Protein AF-A0AAU3P1M7-F1 (afdb_monomer)

Secondary structure (DSSP, 8-state):
-----HHHHHHSTTSTT---EEEE-TTS-EEEE-SSEEEEEPPSSTT----EEEESS-EETTEEPPHHHHHS-EEPPPPTTTTTPPPEEEEPPPPS--GGGG--EEEETTT-TT--S----HHHHHHHHHHHHHHHHHTT--HHHHHHTT--SS---------

Radius of gyration: 17.98 Å; Cα contacts (8 Å, |Δi|>4): 224; chains: 1; bounding box: 42×50×44 Å

pLDDT: mean 82.96, std 15.4, range [35.94, 96.62]

Mean predicted aligned error: 8.04 Å

Sequence (163 aa):
MQGRDLALATRTCGQQGWDGALFGIHGGHVNVTDGRHVYMRGAVDVSNAPLEEYTLMPTHMRSRFAVRELTEWEPAEPLSFTKGIRTMRMPATPTWMNPWQHGTLLFDLDNDPAQEHPLRDDETELRMLQLLARRMRESDAPRSRFGVWGFPSTVNRPRNTSS

Structure (mmCIF, N/CA/C/O backbone):
data_AF-A0AAU3P1M7-F1
#
_entry.id   AF-A0AAU3P1M7-F1
#
loop_
_atom_site.group_PDB
_atom_site.id
_atom_site.type_symbol
_atom_site.label_atom_id
_atom_site.label_alt_id
_atom_site.label_comp_id
_atom_site.label_asym_id
_atom_site.label_entity_id
_atom_site.label_seq_id
_atom_site.pdbx_PDB_ins_code
_atom_site.Cartn_x
_atom_site.Cartn_y
_atom_site.Cartn_z
_atom_site.occupancy
_atom_site.B_iso_or_equiv
_atom_site.auth_seq_id
_atom_site.auth_comp_id
_atom_site.auth_asym_id
_atom_site.auth_atom_id
_atom_site.pdbx_PDB_model_num
ATOM 1 N N . MET A 1 1 ? -3.487 -10.037 -4.860 1.00 63.34 1 MET A N 1
ATOM 2 C CA . MET A 1 1 ? -4.754 -9.295 -5.088 1.00 63.34 1 MET A CA 1
ATOM 3 C C . MET A 1 1 ? -5.930 -10.237 -4.826 1.00 63.34 1 MET A C 1
ATOM 5 O O . MET A 1 1 ? -6.000 -11.266 -5.480 1.00 63.34 1 MET A O 1
ATOM 9 N N . GLN A 1 2 ? -6.793 -9.940 -3.844 1.00 65.44 2 GLN A N 1
ATOM 10 C CA . GLN A 1 2 ? -7.822 -10.884 -3.356 1.00 65.44 2 GLN A CA 1
ATOM 11 C C . GLN A 1 2 ? -9.225 -10.710 -3.966 1.00 65.44 2 GLN A C 1
ATOM 13 O O . GLN A 1 2 ? -10.087 -11.530 -3.676 1.00 65.44 2 GLN A O 1
ATOM 18 N N . GLY A 1 3 ? -9.456 -9.665 -4.775 1.00 66.25 3 GLY A N 1
ATOM 19 C CA . GLY A 1 3 ? -10.665 -9.477 -5.594 1.00 66.25 3 GLY A CA 1
ATOM 20 C C . GLY A 1 3 ? -11.987 -9.908 -4.943 1.00 66.25 3 GLY A C 1
ATOM 21 O O . GLY A 1 3 ? -12.658 -10.784 -5.479 1.00 66.25 3 GLY A O 1
ATOM 22 N N . ARG A 1 4 ? -12.340 -9.338 -3.781 1.00 73.25 4 ARG A N 1
ATOM 23 C CA . ARG A 1 4 ? -13.618 -9.609 -3.097 1.00 73.25 4 ARG A CA 1
ATOM 24 C C . ARG A 1 4 ? -14.656 -8.550 -3.466 1.00 73.25 4 ARG A C 1
ATOM 26 O O . ARG A 1 4 ? -14.311 -7.380 -3.607 1.00 73.25 4 ARG A O 1
ATOM 33 N N . ASP A 1 5 ? -15.913 -8.966 -3.601 1.00 70.44 5 ASP A N 1
ATOM 34 C CA . ASP A 1 5 ? -17.028 -8.069 -3.919 1.00 70.44 5 ASP A CA 1
ATOM 35 C C . ASP A 1 5 ? -17.266 -7.052 -2.787 1.00 70.44 5 ASP A C 1
ATOM 37 O O . ASP A 1 5 ? -17.499 -7.418 -1.631 1.00 70.44 5 ASP A O 1
ATOM 41 N N . LEU A 1 6 ? -17.232 -5.765 -3.140 1.00 67.94 6 LEU A N 1
ATOM 42 C CA . LEU A 1 6 ? -17.499 -4.664 -2.219 1.00 67.94 6 LEU A CA 1
ATOM 43 C C . LEU A 1 6 ? -18.984 -4.562 -1.848 1.00 67.94 6 LEU A C 1
ATOM 45 O O . LEU A 1 6 ? -19.307 -4.101 -0.764 1.00 67.94 6 LEU A O 1
ATOM 49 N N . ALA A 1 7 ? -19.917 -5.039 -2.671 1.00 66.19 7 ALA A N 1
ATOM 50 C CA . ALA A 1 7 ? -21.323 -5.064 -2.273 1.00 66.19 7 ALA A CA 1
ATOM 51 C C . ALA A 1 7 ? -21.560 -6.057 -1.126 1.00 66.19 7 ALA A C 1
ATOM 53 O O . ALA A 1 7 ? -22.376 -5.807 -0.237 1.00 66.19 7 ALA A O 1
ATOM 54 N N . LEU A 1 8 ? -20.825 -7.175 -1.110 1.00 60.78 8 LEU A N 1
ATOM 55 C CA . LEU A 1 8 ? -20.792 -8.068 0.046 1.00 60.78 8 LEU A CA 1
ATOM 56 C C . LEU A 1 8 ? -20.140 -7.375 1.245 1.00 60.78 8 LEU A C 1
ATOM 58 O O . LEU A 1 8 ? -20.664 -7.507 2.344 1.00 60.78 8 LEU A O 1
ATOM 62 N N . ALA A 1 9 ? -19.105 -6.558 1.023 1.00 60.09 9 ALA A N 1
ATOM 63 C CA . ALA A 1 9 ? -18.489 -5.734 2.062 1.00 60.09 9 ALA A CA 1
ATOM 64 C C . ALA A 1 9 ? -19.447 -4.878 2.845 1.00 60.09 9 ALA A C 1
ATOM 66 O O . ALA A 1 9 ? -19.483 -4.927 4.070 1.00 60.09 9 ALA A O 1
ATOM 67 N N . THR A 1 10 ? -20.212 -4.078 2.119 1.00 58.75 10 THR A N 1
ATOM 68 C CA . THR A 1 10 ? -21.065 -3.064 2.715 1.00 58.75 10 THR A CA 1
ATOM 69 C C . THR A 1 10 ? -22.223 -3.712 3.469 1.00 58.75 10 THR A C 1
ATOM 71 O O . THR A 1 10 ? -22.669 -3.174 4.475 1.00 58.75 10 THR A O 1
ATOM 74 N N . ARG A 1 11 ? -22.674 -4.900 3.037 1.00 54.03 11 ARG A N 1
ATOM 75 C CA . ARG A 1 11 ? -23.755 -5.658 3.692 1.00 54.03 11 ARG A CA 1
ATOM 76 C C . ARG A 1 11 ? -23.320 -6.392 4.959 1.00 54.03 11 ARG A C 1
ATOM 78 O O . ARG A 1 11 ? -24.149 -6.605 5.836 1.00 54.03 11 ARG A O 1
ATOM 85 N N . THR A 1 12 ? -22.054 -6.791 5.052 1.00 53.25 12 THR A N 1
ATOM 86 C CA . THR A 1 12 ? -21.498 -7.513 6.209 1.00 53.25 12 THR A CA 1
ATOM 87 C C . THR A 1 12 ? -20.490 -6.676 6.992 1.00 53.25 12 THR A C 1
ATOM 89 O O . THR A 1 12 ? -19.739 -7.225 7.793 1.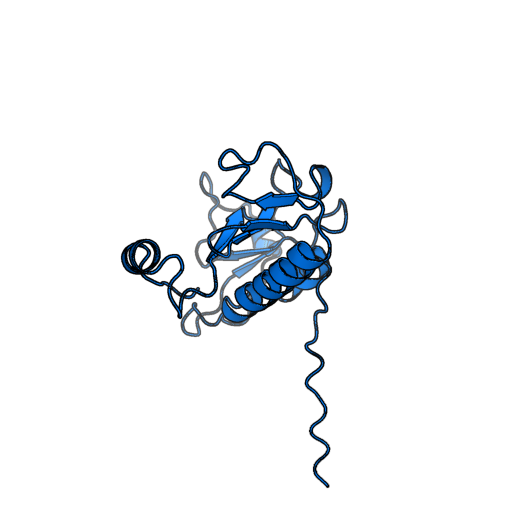00 53.25 12 THR A O 1
ATOM 92 N N . CYS A 1 13 ? -20.445 -5.360 6.764 1.00 46.38 13 CYS A N 1
ATOM 93 C CA . CYS A 1 13 ? -19.604 -4.446 7.527 1.00 46.38 13 CYS A CA 1
ATOM 94 C C . CYS A 1 13 ? -20.028 -4.528 9.003 1.00 46.38 13 CYS A C 1
ATOM 96 O O . CYS A 1 13 ? -21.180 -4.253 9.332 1.00 46.38 13 CYS A O 1
ATOM 98 N N . GLY A 1 14 ? -19.134 -5.014 9.868 1.00 51.31 14 GLY A N 1
ATOM 99 C CA . GLY A 1 14 ? -19.433 -5.308 11.275 1.00 51.31 14 GLY A CA 1
ATOM 100 C C . GLY A 1 14 ? -19.969 -6.719 11.574 1.00 51.31 14 GLY A C 1
ATOM 101 O O . GLY A 1 14 ? -20.186 -7.039 12.740 1.00 51.31 14 GLY A O 1
ATOM 102 N N . GLN A 1 15 ? -20.152 -7.592 10.575 1.00 49.81 15 GLN A N 1
ATOM 103 C CA . GLN A 1 15 ? -20.480 -9.011 10.782 1.00 49.81 15 GLN A CA 1
ATOM 104 C C . GLN A 1 15 ? -19.236 -9.915 10.723 1.00 49.81 15 GLN A C 1
ATOM 106 O O . GLN A 1 15 ? -18.238 -9.600 10.070 1.00 49.81 15 GLN A O 1
ATOM 111 N N . GLN A 1 16 ? -19.304 -11.067 11.406 1.00 43.50 16 GLN A N 1
ATOM 112 C CA . GLN A 1 16 ? -18.244 -12.084 11.415 1.00 43.50 16 GLN A CA 1
ATOM 113 C C . GLN A 1 16 ? -17.851 -12.480 9.978 1.00 43.50 16 GLN A C 1
ATOM 115 O O . GLN A 1 16 ? -18.682 -12.970 9.215 1.00 43.50 16 GLN A O 1
ATOM 120 N N . GLY A 1 17 ? -16.580 -12.262 9.614 1.00 50.81 17 GLY A N 1
ATOM 121 C CA . GLY A 1 17 ? -16.002 -12.607 8.304 1.00 50.81 17 GLY A CA 1
ATOM 122 C C . GLY A 1 17 ? -15.392 -11.434 7.521 1.00 50.81 17 GLY A C 1
ATOM 123 O O . GLY A 1 17 ? -14.709 -11.657 6.516 1.00 50.81 17 GLY A O 1
ATOM 124 N N . TRP A 1 18 ? -15.598 -10.190 7.969 1.00 63.06 18 TRP A N 1
ATOM 125 C CA . TRP A 1 18 ? -14.988 -8.994 7.379 1.00 63.06 18 TRP A CA 1
ATOM 126 C C . TRP A 1 18 ? -13.713 -8.559 8.111 1.00 63.06 18 TRP A C 1
ATOM 128 O O . TRP A 1 18 ? -13.727 -7.664 8.944 1.00 63.06 18 TRP A O 1
ATOM 138 N N . ASP A 1 19 ? -12.574 -9.170 7.773 1.00 73.19 19 ASP A N 1
ATOM 139 C CA . ASP A 1 19 ? -11.304 -8.923 8.485 1.00 73.19 19 ASP A CA 1
ATOM 140 C C . ASP A 1 19 ? -10.551 -7.649 8.028 1.00 73.19 19 ASP A C 1
ATOM 142 O O . ASP A 1 19 ? -9.324 -7.612 8.085 1.00 73.19 19 ASP A O 1
ATOM 146 N N . GLY A 1 20 ? -11.243 -6.635 7.494 1.00 84.50 20 GLY A N 1
ATOM 147 C CA . GLY A 1 20 ? -10.670 -5.341 7.083 1.00 84.50 20 GLY A CA 1
ATOM 148 C C . GLY A 1 20 ? -10.155 -5.241 5.637 1.00 84.50 20 GLY A C 1
ATOM 149 O O . GLY A 1 20 ? -9.962 -6.259 4.965 1.00 84.50 20 GLY A O 1
ATOM 150 N N . ALA A 1 21 ? -9.923 -4.014 5.158 1.00 89.38 21 ALA A N 1
ATOM 151 C CA . ALA A 1 21 ? -9.557 -3.686 3.774 1.00 89.38 21 ALA A CA 1
ATOM 152 C C . ALA A 1 21 ? -8.235 -2.905 3.682 1.00 89.38 21 ALA A C 1
ATOM 154 O O . ALA A 1 21 ? -8.014 -1.969 4.446 1.00 89.38 21 ALA A O 1
ATOM 155 N N . LEU A 1 22 ? -7.378 -3.286 2.727 1.00 91.62 22 LEU A N 1
ATOM 156 C CA . LEU A 1 22 ? -6.101 -2.632 2.417 1.00 91.62 22 LEU A CA 1
ATOM 157 C C . LEU A 1 22 ? -6.286 -1.646 1.257 1.00 91.62 22 LEU A C 1
ATOM 159 O O . LEU A 1 22 ? -6.873 -2.005 0.235 1.00 91.62 22 LEU A O 1
ATOM 163 N N . PHE A 1 23 ? -5.753 -0.436 1.389 1.00 92.31 23 PHE A N 1
ATOM 164 C CA . PHE A 1 23 ? -5.780 0.596 0.351 1.00 92.31 23 PHE A CA 1
ATOM 165 C C . PHE A 1 23 ? -4.555 1.511 0.462 1.00 92.31 23 PHE A C 1
ATOM 167 O O . PHE A 1 23 ? -3.782 1.419 1.412 1.00 92.31 23 PHE A O 1
ATOM 174 N N . GLY A 1 24 ? -4.335 2.375 -0.525 1.00 90.38 24 GLY A N 1
ATOM 175 C CA . GLY A 1 24 ? -3.201 3.295 -0.521 1.00 90.38 24 GLY A CA 1
ATOM 176 C C . GLY A 1 24 ? -2.857 3.802 -1.913 1.00 90.38 24 GLY A C 1
ATOM 177 O O . GLY A 1 24 ? -3.561 3.530 -2.886 1.00 90.38 24 GLY A O 1
ATOM 178 N N . ILE A 1 25 ? -1.750 4.533 -1.991 1.00 87.44 25 ILE A N 1
ATOM 179 C CA . ILE A 1 25 ? -1.199 5.086 -3.231 1.00 87.44 25 ILE A CA 1
ATOM 180 C C . ILE A 1 25 ? 0.213 4.530 -3.405 1.00 87.44 25 ILE A C 1
ATOM 182 O O . ILE A 1 25 ? 0.954 4.394 -2.432 1.00 87.44 25 ILE A O 1
ATOM 186 N N . HIS A 1 26 ? 0.603 4.196 -4.637 1.00 87.31 26 HIS A N 1
ATOM 187 C CA . HIS A 1 26 ? 1.967 3.752 -4.916 1.00 87.31 26 HIS A CA 1
ATOM 188 C C . HIS A 1 26 ? 2.979 4.830 -4.492 1.00 87.31 26 HIS A C 1
ATOM 190 O O . HIS A 1 26 ? 2.889 5.962 -4.952 1.00 87.31 26 HIS A O 1
ATOM 196 N N . GLY A 1 27 ? 3.908 4.487 -3.596 1.00 85.06 27 GLY A N 1
ATOM 197 C CA . GLY A 1 27 ? 4.871 5.438 -3.024 1.00 85.06 27 GLY A CA 1
ATOM 198 C C . GLY A 1 27 ? 4.329 6.328 -1.898 1.00 85.06 27 GLY A C 1
ATOM 199 O O . GLY A 1 27 ? 5.107 7.066 -1.304 1.00 85.06 27 GLY A O 1
ATOM 200 N N . GLY A 1 28 ? 3.039 6.240 -1.566 1.00 88.62 28 GLY A N 1
ATOM 201 C CA . GLY A 1 28 ? 2.418 6.942 -0.440 1.00 88.62 28 GLY A CA 1
ATOM 202 C C . GLY A 1 28 ? 2.274 6.067 0.808 1.00 88.62 28 GLY A C 1
ATOM 203 O O . GLY A 1 28 ? 2.978 5.069 0.983 1.00 88.62 28 GLY A O 1
ATOM 204 N N . HIS A 1 29 ? 1.333 6.438 1.681 1.00 91.12 29 HIS A N 1
ATOM 205 C CA . HIS A 1 29 ? 0.957 5.617 2.832 1.00 91.12 29 HIS A CA 1
ATOM 206 C C . HIS A 1 29 ? 0.358 4.282 2.389 1.00 91.12 29 HIS A C 1
ATOM 208 O O . HIS A 1 29 ? -0.375 4.200 1.395 1.00 91.12 29 HIS A O 1
ATOM 214 N N . VAL A 1 30 ? 0.641 3.243 3.174 1.00 92.50 30 VAL A N 1
ATOM 215 C CA . VAL A 1 30 ? -0.098 1.984 3.108 1.00 92.50 30 VAL A CA 1
ATOM 216 C C . VAL A 1 30 ? -1.133 1.978 4.227 1.00 92.50 30 VAL A C 1
ATOM 218 O O . VAL A 1 30 ? -0.808 2.177 5.398 1.00 92.50 30 VAL A O 1
ATOM 221 N N . ASN A 1 31 ? -2.394 1.778 3.855 1.00 94.94 31 ASN A N 1
ATOM 222 C CA . ASN A 1 31 ? -3.522 2.030 4.738 1.00 94.94 31 ASN A CA 1
ATOM 223 C C . ASN A 1 31 ? -4.353 0.772 4.939 1.00 94.94 31 ASN A C 1
ATOM 225 O O . ASN A 1 31 ? -4.541 -0.028 4.020 1.00 94.94 31 ASN A O 1
ATOM 229 N N . VAL A 1 32 ? -4.912 0.622 6.133 1.00 94.88 32 VAL A N 1
ATOM 230 C CA . VAL A 1 32 ? -5.869 -0.438 6.426 1.00 94.88 32 VAL A CA 1
ATOM 231 C C . VAL A 1 32 ? -7.032 0.098 7.244 1.00 94.88 32 VAL A C 1
ATOM 233 O O . VAL A 1 32 ? -6.873 1.007 8.057 1.00 94.88 32 VAL A O 1
ATOM 236 N N . THR A 1 33 ? -8.207 -0.484 7.040 1.00 93.56 33 THR A N 1
ATOM 237 C CA . THR A 1 33 ? -9.380 -0.236 7.879 1.00 93.56 33 THR A CA 1
ATOM 238 C C . THR A 1 33 ? -10.003 -1.543 8.340 1.00 93.56 33 THR A C 1
ATOM 240 O O . THR A 1 33 ? -10.008 -2.522 7.593 1.00 93.56 33 THR A O 1
ATOM 243 N N . ASP A 1 34 ? -10.523 -1.561 9.563 1.00 90.31 34 ASP A N 1
ATOM 244 C CA . ASP A 1 34 ? -11.355 -2.641 10.107 1.00 90.31 34 ASP A CA 1
ATOM 245 C C . ASP A 1 34 ? -12.862 -2.318 10.036 1.00 90.31 34 ASP A C 1
ATOM 247 O O . ASP A 1 34 ? -13.680 -3.098 10.515 1.00 90.31 34 ASP A O 1
ATOM 251 N N . GLY A 1 35 ? -13.225 -1.186 9.421 1.00 88.25 35 GLY A N 1
ATOM 252 C CA . GLY A 1 35 ? -14.589 -0.661 9.340 1.00 88.25 35 GLY A CA 1
ATOM 253 C C . GLY A 1 35 ? -14.867 0.481 10.317 1.00 88.25 35 GLY A C 1
ATOM 254 O O . GLY A 1 35 ? -15.655 1.359 9.982 1.00 88.25 35 GLY A O 1
ATOM 255 N N . ARG A 1 36 ? -14.186 0.516 11.468 1.00 91.31 36 ARG A N 1
ATOM 256 C CA . ARG A 1 36 ? -14.298 1.600 12.453 1.00 91.31 36 ARG A CA 1
ATOM 257 C C . ARG A 1 36 ? -13.057 2.479 12.473 1.00 91.31 36 ARG A C 1
ATOM 259 O O . ARG A 1 36 ? -13.161 3.692 12.503 1.00 91.31 36 ARG A O 1
ATOM 266 N N . HIS A 1 37 ? -11.877 1.885 12.438 1.00 94.38 37 HIS A N 1
ATOM 267 C CA . HIS A 1 37 ? -10.616 2.602 12.489 1.00 94.38 37 HIS A CA 1
ATOM 268 C C . HIS A 1 37 ? -9.992 2.679 11.102 1.00 94.38 37 HIS A C 1
ATOM 270 O O . HIS A 1 37 ? -10.073 1.736 10.306 1.00 94.38 37 HIS A O 1
ATOM 276 N N . VAL A 1 38 ? -9.311 3.786 10.825 1.00 95.94 38 VAL A N 1
ATOM 277 C CA . VAL A 1 38 ? -8.431 3.939 9.663 1.00 95.94 38 VAL A CA 1
ATOM 278 C C . VAL A 1 38 ? -7.015 4.118 10.167 1.00 95.94 38 VAL A C 1
ATOM 280 O O . VAL A 1 38 ? -6.728 5.053 10.905 1.00 95.94 38 VAL A O 1
ATOM 283 N N . TYR A 1 39 ? -6.129 3.219 9.754 1.00 96.00 39 TYR A N 1
ATOM 284 C CA . TYR A 1 39 ? -4.709 3.289 10.059 1.00 96.00 39 TYR A CA 1
ATOM 285 C C . TYR A 1 39 ? -3.921 3.551 8.785 1.00 96.00 39 TYR A C 1
ATOM 287 O O . TYR A 1 39 ? -4.040 2.798 7.816 1.00 96.00 39 TYR A O 1
ATOM 295 N N . MET A 1 40 ? -3.116 4.610 8.791 1.00 95.38 40 MET A N 1
ATOM 296 C CA . MET A 1 40 ? -2.261 5.022 7.684 1.00 95.38 40 MET A CA 1
ATOM 297 C C . MET A 1 40 ? -0.802 4.938 8.110 1.00 95.38 40 MET A C 1
ATOM 299 O O . MET A 1 40 ? -0.325 5.749 8.905 1.00 95.38 40 MET A O 1
ATOM 303 N N . ARG A 1 41 ? -0.072 3.962 7.568 1.00 93.38 41 ARG A N 1
ATOM 304 C CA . ARG A 1 41 ? 1.337 3.751 7.901 1.00 93.38 41 ARG A CA 1
ATOM 305 C C . ARG A 1 41 ? 2.228 4.538 6.948 1.00 93.38 41 ARG A C 1
ATOM 307 O O . ARG A 1 41 ? 2.244 4.283 5.740 1.00 93.38 41 ARG A O 1
ATOM 314 N N . GLY A 1 42 ? 2.972 5.486 7.510 1.00 91.06 42 GLY A N 1
ATOM 315 C CA . GLY A 1 42 ? 4.008 6.230 6.798 1.00 91.06 42 GLY A CA 1
ATOM 316 C C . GLY A 1 42 ? 5.310 5.437 6.666 1.00 91.06 42 GLY A C 1
ATOM 317 O O . GLY A 1 42 ? 5.499 4.412 7.328 1.00 91.06 42 GLY A O 1
ATOM 318 N N . ALA A 1 43 ? 6.216 5.912 5.811 1.00 88.06 43 ALA A N 1
ATOM 319 C CA . ALA A 1 43 ? 7.575 5.380 5.743 1.00 88.06 43 ALA A CA 1
ATOM 320 C C . ALA A 1 43 ? 8.335 5.673 7.048 1.00 88.06 43 ALA A C 1
ATOM 322 O O . ALA A 1 43 ? 8.117 6.711 7.674 1.00 88.06 43 ALA A O 1
ATOM 323 N N . VAL A 1 44 ? 9.229 4.770 7.456 1.00 87.50 44 VAL A N 1
ATOM 324 C CA . VAL A 1 44 ? 10.052 4.940 8.669 1.00 87.50 44 VAL A CA 1
ATOM 325 C C . VAL A 1 44 ? 11.105 6.033 8.514 1.00 87.50 44 VAL A C 1
ATOM 327 O O . VAL A 1 44 ? 11.505 6.649 9.499 1.00 87.50 44 VAL A O 1
ATOM 330 N N . ASP A 1 45 ? 11.534 6.294 7.282 1.00 86.06 45 ASP A N 1
ATOM 331 C CA . ASP A 1 45 ? 12.554 7.278 6.965 1.00 86.06 45 ASP A CA 1
ATOM 332 C C . ASP A 1 45 ? 12.210 8.071 5.697 1.00 86.06 45 ASP A C 1
ATOM 334 O O . ASP A 1 45 ? 11.360 7.685 4.888 1.00 86.06 45 ASP A O 1
ATOM 338 N N . VAL A 1 46 ? 12.900 9.201 5.536 1.00 85.56 46 VAL A N 1
ATOM 339 C CA . VAL A 1 46 ? 12.662 10.165 4.458 1.00 85.56 46 VAL A CA 1
ATOM 340 C C . VAL A 1 46 ? 12.950 9.604 3.064 1.00 85.56 46 VAL A C 1
ATOM 342 O O . VAL A 1 46 ? 12.393 10.110 2.091 1.00 85.56 46 VAL A O 1
ATOM 345 N N . SER A 1 47 ? 13.792 8.574 2.935 1.00 84.94 47 SER A N 1
ATOM 346 C CA . SER A 1 47 ? 14.123 7.997 1.631 1.00 84.94 47 SER A CA 1
ATOM 347 C C . SER A 1 47 ? 12.927 7.290 1.003 1.00 84.94 47 SER A C 1
ATOM 349 O O . SER A 1 47 ? 12.824 7.275 -0.223 1.00 84.94 47 SER A O 1
ATOM 351 N N . ASN A 1 48 ? 12.024 6.731 1.826 1.00 85.19 48 ASN A N 1
ATOM 352 C CA . ASN A 1 48 ? 10.885 5.921 1.380 1.00 85.19 48 ASN A CA 1
ATOM 353 C C . ASN A 1 48 ? 11.303 4.859 0.337 1.00 85.19 48 ASN A C 1
ATOM 355 O O . ASN A 1 48 ? 10.577 4.555 -0.612 1.00 85.19 48 ASN A O 1
ATOM 359 N N . ALA A 1 49 ? 12.524 4.339 0.491 1.00 85.56 49 ALA A N 1
ATOM 360 C CA . ALA A 1 49 ? 13.175 3.451 -0.456 1.00 85.56 49 ALA A CA 1
ATOM 361 C C . ALA A 1 49 ? 13.412 2.065 0.169 1.00 85.56 49 ALA A C 1
ATOM 363 O O . ALA A 1 49 ? 13.669 1.960 1.368 1.00 85.56 49 ALA A O 1
ATOM 364 N N . PRO A 1 50 ? 13.374 0.986 -0.631 1.00 88.31 50 PRO A N 1
ATOM 365 C CA . PRO A 1 50 ? 13.235 0.988 -2.088 1.00 88.31 50 PRO A CA 1
ATOM 366 C C . PRO A 1 50 ? 11.792 1.237 -2.555 1.00 88.31 50 PRO A C 1
ATOM 368 O O . PRO A 1 50 ? 10.833 0.760 -1.950 1.00 88.31 50 PRO A O 1
ATOM 371 N N . LEU A 1 51 ? 11.650 1.935 -3.683 1.00 89.25 51 LEU A N 1
ATOM 372 C CA . LEU A 1 51 ? 10.405 2.045 -4.438 1.00 89.25 51 LEU A CA 1
ATOM 373 C C . LEU A 1 51 ? 10.622 1.381 -5.803 1.00 89.25 51 LEU A C 1
ATOM 375 O O . LEU A 1 51 ? 11.597 1.664 -6.484 1.00 89.25 51 LEU A O 1
ATOM 379 N N . GLU A 1 52 ? 9.753 0.450 -6.173 1.00 91.62 52 GLU A N 1
ATOM 380 C CA . GLU A 1 52 ? 9.861 -0.380 -7.383 1.00 91.62 52 GLU A CA 1
ATOM 381 C C . GLU A 1 52 ? 8.468 -0.565 -7.981 1.00 91.62 52 GLU A C 1
ATOM 383 O O . GLU A 1 52 ? 7.509 -0.780 -7.224 1.00 91.62 52 GLU A O 1
ATOM 388 N N . GLU A 1 53 ? 8.392 -0.574 -9.307 1.00 90.81 53 GLU A N 1
ATOM 389 C CA . GLU A 1 53 ? 7.190 -0.865 -10.087 1.00 90.81 53 GLU A CA 1
ATOM 390 C C . GLU A 1 53 ? 7.249 -2.274 -10.671 1.00 90.81 53 GLU A C 1
ATOM 392 O O . GLU A 1 53 ? 8.322 -2.774 -11.006 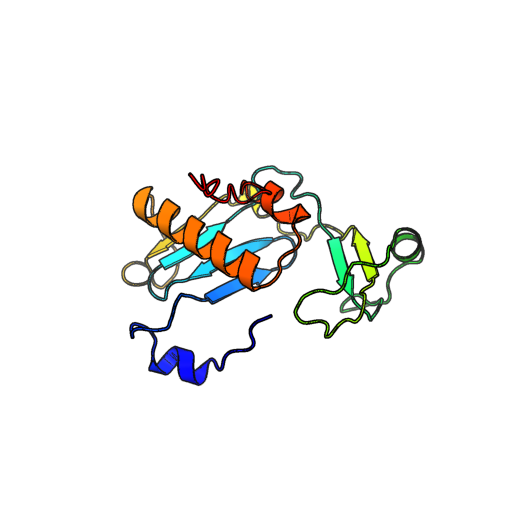1.00 90.81 53 GLU A O 1
ATOM 397 N N . TYR A 1 54 ? 6.079 -2.900 -10.805 1.00 92.88 54 TYR A N 1
ATOM 398 C CA . TYR A 1 54 ? 5.917 -4.237 -11.368 1.00 92.88 54 TYR A CA 1
ATOM 399 C C . TYR A 1 54 ? 4.886 -4.171 -12.497 1.00 92.88 54 TYR A C 1
ATOM 401 O O . TYR A 1 54 ? 3.705 -3.943 -12.234 1.00 92.88 54 TYR A O 1
ATOM 409 N N . THR A 1 55 ? 5.303 -4.364 -13.750 1.00 93.12 55 THR A N 1
ATOM 410 C CA . THR A 1 55 ? 4.408 -4.223 -14.914 1.00 93.12 55 THR A CA 1
ATOM 411 C C . THR A 1 55 ? 4.746 -5.193 -16.048 1.00 93.12 55 THR A C 1
ATOM 413 O O . THR A 1 55 ? 5.871 -5.662 -16.172 1.00 93.12 55 THR A O 1
ATOM 416 N N . LEU A 1 56 ? 3.756 -5.509 -16.885 1.00 94.06 56 LEU A N 1
ATOM 417 C CA . LEU A 1 56 ? 3.947 -6.146 -18.200 1.00 94.06 56 LEU A CA 1
ATOM 418 C C . LEU A 1 56 ? 3.832 -5.138 -19.354 1.00 94.06 56 LEU A C 1
ATOM 420 O O . LEU A 1 56 ? 4.057 -5.485 -20.510 1.00 94.06 56 LEU A O 1
ATOM 424 N N . MET A 1 57 ? 3.459 -3.896 -19.044 1.00 93.62 57 MET A N 1
ATOM 425 C CA . MET A 1 57 ? 3.245 -2.815 -19.995 1.00 93.62 57 MET A CA 1
ATOM 426 C C . MET A 1 57 ? 4.183 -1.652 -19.627 1.00 93.62 57 MET A C 1
ATOM 428 O O . MET A 1 57 ? 3.939 -0.990 -18.616 1.00 93.62 57 MET A O 1
ATOM 432 N N . PRO A 1 58 ? 5.258 -1.404 -20.399 1.00 89.69 58 PRO A N 1
ATOM 433 C CA . PRO A 1 58 ? 6.284 -0.404 -20.085 1.00 89.69 58 PRO A CA 1
ATOM 434 C C . PRO A 1 58 ? 5.823 1.024 -20.424 1.00 89.69 58 PRO A C 1
ATOM 436 O O . PRO A 1 58 ? 6.371 1.711 -21.295 1.00 89.69 58 PRO A O 1
ATOM 439 N N . THR A 1 59 ? 4.754 1.464 -19.768 1.00 91.12 59 THR A N 1
ATOM 440 C CA . THR A 1 59 ? 4.158 2.787 -19.951 1.00 91.12 59 THR A CA 1
ATOM 441 C C . THR A 1 59 ? 3.752 3.383 -18.614 1.00 91.12 59 THR A C 1
ATOM 443 O O . THR A 1 59 ? 3.059 2.740 -17.827 1.00 91.12 59 THR A O 1
ATOM 446 N N . HIS A 1 60 ? 4.100 4.650 -18.420 1.00 87.94 60 HIS A N 1
ATOM 447 C CA . HIS A 1 60 ? 3.494 5.528 -17.429 1.00 87.94 60 HIS A CA 1
ATOM 448 C C . HIS A 1 60 ? 2.059 5.867 -17.848 1.00 87.94 60 HIS A C 1
ATOM 450 O O . HIS A 1 60 ? 1.681 5.720 -19.011 1.00 87.94 60 HIS A O 1
ATOM 456 N N . MET A 1 61 ? 1.263 6.427 -16.934 1.00 84.81 61 MET A N 1
ATOM 457 C CA . MET A 1 61 ? -0.120 6.836 -17.233 1.00 84.81 61 MET A CA 1
ATOM 458 C C . MET A 1 61 ? -0.228 7.804 -18.430 1.00 84.81 61 MET A C 1
ATOM 460 O O . MET A 1 61 ? -1.246 7.824 -19.117 1.00 84.81 61 MET A O 1
ATOM 464 N N . ARG A 1 62 ? 0.803 8.627 -18.675 1.00 88.25 62 ARG A N 1
ATOM 465 C CA . ARG A 1 62 ? 0.809 9.673 -19.717 1.00 88.25 62 ARG A CA 1
ATOM 466 C C . ARG A 1 62 ? 1.928 9.533 -20.753 1.00 88.25 62 ARG A C 1
ATOM 468 O O . ARG A 1 62 ? 2.043 10.387 -21.628 1.00 88.25 62 ARG A O 1
ATOM 475 N N . SER A 1 63 ? 2.769 8.505 -20.669 1.00 90.88 63 SER A N 1
ATOM 476 C CA . SER A 1 63 ? 3.915 8.348 -21.572 1.00 90.88 63 SER A CA 1
ATOM 477 C C . SER A 1 63 ? 4.432 6.915 -21.595 1.00 90.88 63 SER A C 1
ATOM 479 O O . SER A 1 63 ? 4.096 6.098 -20.748 1.00 90.88 63 SER A O 1
ATOM 481 N N . ARG A 1 64 ? 5.303 6.597 -22.551 1.00 92.31 64 ARG A N 1
ATOM 482 C CA . ARG A 1 64 ? 6.125 5.379 -22.478 1.00 92.31 64 ARG A CA 1
ATOM 483 C C . ARG A 1 64 ? 7.221 5.556 -21.424 1.00 92.31 64 ARG A C 1
ATOM 485 O O . ARG A 1 64 ? 7.534 6.694 -21.063 1.00 92.31 64 ARG A O 1
ATOM 492 N N . PHE A 1 65 ? 7.797 4.453 -20.957 1.00 90.88 65 PHE A N 1
ATOM 493 C CA . PHE A 1 65 ? 9.021 4.505 -20.154 1.00 90.88 65 PHE A CA 1
ATOM 494 C C . PHE A 1 65 ? 10.187 5.034 -20.997 1.00 90.88 65 PHE A C 1
ATOM 496 O O . PHE A 1 65 ? 10.275 4.778 -22.203 1.00 90.88 65 PHE A O 1
ATOM 503 N N . ALA A 1 66 ? 11.075 5.797 -20.370 1.00 89.94 66 ALA A N 1
ATOM 504 C CA . ALA A 1 66 ? 12.319 6.240 -20.972 1.00 89.94 66 ALA A CA 1
ATOM 505 C C . ALA A 1 66 ? 13.291 5.061 -21.119 1.00 89.94 66 ALA A C 1
ATOM 507 O O . ALA A 1 66 ? 13.267 4.108 -20.343 1.00 89.94 66 ALA A O 1
ATOM 508 N N . VAL A 1 67 ? 14.213 5.163 -22.080 1.00 90.81 67 VAL A N 1
ATOM 509 C CA . VAL A 1 67 ? 15.230 4.124 -22.324 1.00 90.81 67 VAL A CA 1
ATOM 510 C C . VAL A 1 67 ? 16.012 3.789 -21.049 1.00 90.81 67 VAL A C 1
ATOM 512 O O . VAL A 1 67 ? 16.208 2.618 -20.764 1.00 90.81 67 VAL A O 1
ATOM 515 N N . ARG A 1 68 ? 16.383 4.802 -20.253 1.00 89.31 68 ARG A N 1
ATOM 516 C CA . ARG A 1 68 ? 17.119 4.620 -18.988 1.00 89.31 68 ARG A CA 1
ATOM 517 C C . ARG A 1 68 ? 16.366 3.789 -17.940 1.00 89.31 68 ARG A C 1
ATOM 519 O O . ARG A 1 68 ? 16.981 3.012 -17.227 1.00 89.31 68 ARG A O 1
ATOM 526 N N . GLU A 1 69 ? 15.042 3.926 -17.863 1.00 86.94 69 GLU A N 1
ATOM 527 C CA . GLU A 1 69 ? 14.216 3.152 -16.922 1.00 86.94 69 GLU A CA 1
ATOM 528 C C . GLU A 1 69 ? 14.181 1.683 -17.365 1.00 86.94 69 GLU A C 1
ATOM 530 O O . GLU A 1 69 ? 14.298 0.761 -16.564 1.00 86.94 69 GLU A O 1
ATOM 535 N N . LEU A 1 70 ? 14.113 1.469 -18.682 1.00 88.62 70 LEU A N 1
ATOM 536 C CA . LEU A 1 70 ? 14.111 0.149 -19.303 1.00 88.62 70 LEU A CA 1
ATOM 537 C C . LEU A 1 70 ? 15.488 -0.506 -19.399 1.00 88.62 70 LEU A C 1
ATOM 539 O O . LEU A 1 70 ? 15.552 -1.660 -19.794 1.00 88.62 70 LEU A O 1
ATOM 543 N N . THR A 1 71 ? 16.588 0.175 -19.089 1.00 90.62 71 THR A N 1
ATOM 544 C CA . THR A 1 71 ? 17.902 -0.484 -18.993 1.00 90.62 71 THR A CA 1
ATOM 545 C C . THR A 1 71 ? 18.134 -1.121 -17.627 1.00 90.62 71 THR A C 1
ATOM 547 O O . THR A 1 71 ? 18.939 -2.039 -17.529 1.00 90.62 71 THR A O 1
ATOM 550 N N . GLU A 1 72 ? 17.418 -0.670 -16.596 1.00 87.94 72 GLU A N 1
ATOM 551 C CA . GLU A 1 72 ? 17.564 -1.139 -15.209 1.00 87.94 72 GLU A CA 1
ATOM 552 C C . GLU A 1 72 ? 16.523 -2.196 -14.815 1.00 87.94 72 GLU A C 1
ATOM 554 O O . GLU A 1 72 ? 16.478 -2.628 -13.664 1.00 87.94 72 GLU A O 1
ATOM 559 N N . TRP A 1 73 ? 15.655 -2.606 -15.745 1.00 92.25 73 TRP A N 1
ATOM 560 C CA . TRP A 1 73 ? 14.626 -3.586 -15.424 1.00 92.25 73 TRP A CA 1
ATOM 561 C C . TRP A 1 73 ? 15.204 -4.991 -15.244 1.00 92.25 73 TRP A C 1
ATOM 563 O O . TRP A 1 73 ? 16.111 -5.430 -15.952 1.00 92.25 73 TRP A O 1
ATOM 573 N N . GLU A 1 74 ? 14.576 -5.741 -14.351 1.00 94.19 74 GLU A N 1
ATOM 574 C CA . GLU A 1 74 ? 14.857 -7.145 -14.100 1.00 94.19 74 GLU A CA 1
ATOM 575 C C . GLU A 1 74 ? 13.546 -7.943 -14.104 1.00 94.19 74 GLU A C 1
ATOM 577 O O . GLU A 1 74 ? 12.494 -7.416 -13.727 1.00 94.19 74 GLU A O 1
ATOM 582 N N . PRO A 1 75 ? 13.552 -9.223 -14.502 1.00 94.06 75 PRO A N 1
ATOM 583 C CA . PRO A 1 75 ? 12.385 -10.074 -14.323 1.00 94.06 75 PRO A CA 1
ATOM 584 C C . PRO A 1 75 ? 12.129 -10.316 -12.829 1.00 94.06 75 PRO A C 1
ATOM 586 O O . PRO A 1 75 ? 13.016 -10.753 -12.099 1.00 94.06 75 PRO A O 1
ATOM 589 N N . ALA A 1 76 ? 10.899 -10.078 -12.378 1.00 94.06 76 ALA A N 1
ATOM 590 C CA . ALA A 1 76 ? 10.449 -10.474 -11.048 1.00 94.06 76 ALA A CA 1
ATOM 591 C C . ALA A 1 76 ? 9.956 -11.922 -11.038 1.00 94.06 76 ALA A C 1
ATOM 593 O O . ALA A 1 76 ? 9.391 -12.406 -12.026 1.00 94.06 76 ALA A O 1
ATOM 594 N N . GLU A 1 77 ? 10.074 -12.579 -9.885 1.00 93.06 77 GLU A N 1
ATOM 595 C CA . GLU A 1 77 ? 9.323 -13.806 -9.632 1.00 93.06 77 GLU A CA 1
ATOM 596 C C . GLU A 1 77 ? 7.809 -13.545 -9.741 1.00 93.06 77 GLU A C 1
ATOM 598 O O . GLU A 1 77 ? 7.347 -12.452 -9.391 1.00 93.06 77 GLU A O 1
ATOM 603 N N . PRO A 1 78 ? 7.016 -14.514 -10.236 1.00 92.12 78 PRO A N 1
ATOM 604 C CA . PRO A 1 78 ? 5.575 -14.348 -10.343 1.00 92.12 78 PRO A CA 1
ATOM 605 C C . PRO A 1 78 ? 4.940 -14.068 -8.980 1.00 92.12 78 PRO A C 1
ATOM 607 O O . PRO A 1 78 ? 5.179 -14.786 -8.010 1.00 92.12 78 PRO A O 1
ATOM 610 N N . LEU A 1 79 ? 4.074 -13.058 -8.930 1.00 90.75 79 LEU A N 1
ATOM 611 C CA . LEU A 1 79 ? 3.248 -12.800 -7.758 1.00 90.75 79 LEU A CA 1
ATOM 612 C C . LEU A 1 79 ? 2.068 -13.778 -7.757 1.00 90.75 79 LEU A C 1
ATOM 614 O O . LEU A 1 79 ? 1.593 -14.223 -8.805 1.00 90.75 79 LEU A O 1
ATOM 618 N N . SER A 1 80 ? 1.521 -14.060 -6.581 1.00 89.94 80 SER A N 1
ATOM 619 C CA . SER A 1 80 ? 0.368 -14.951 -6.376 1.00 89.94 80 SER A CA 1
ATOM 620 C C . SER A 1 80 ? -0.818 -14.672 -7.310 1.00 89.94 80 SER A C 1
ATOM 622 O O . SER A 1 80 ? -1.568 -15.582 -7.657 1.00 89.94 80 SER A O 1
ATOM 624 N N . PHE A 1 81 ? -0.986 -13.422 -7.750 1.00 88.81 81 PHE A N 1
ATOM 625 C CA . PHE A 1 81 ? -2.078 -12.983 -8.619 1.00 88.81 81 PHE A CA 1
ATOM 626 C C . PHE A 1 81 ? -1.702 -12.841 -10.104 1.00 88.81 81 PHE A C 1
ATOM 628 O O . PHE A 1 81 ? -2.586 -12.577 -10.918 1.00 88.81 81 PHE A O 1
ATOM 635 N N . THR A 1 82 ? -0.437 -13.037 -10.494 1.00 90.94 82 THR A N 1
ATOM 636 C CA . THR A 1 82 ? 0.001 -12.939 -11.902 1.00 90.94 82 THR A CA 1
ATOM 637 C C . THR A 1 82 ? -0.117 -14.262 -12.661 1.00 90.94 82 THR A C 1
ATOM 639 O O . THR A 1 82 ? 0.325 -14.356 -13.802 1.00 90.94 82 THR A O 1
ATOM 642 N N . LYS A 1 83 ? -0.740 -15.291 -12.061 1.00 91.06 83 LYS A N 1
ATOM 643 C CA . LYS A 1 83 ? -1.001 -16.604 -12.687 1.00 91.06 83 LYS A CA 1
ATOM 644 C C . LYS A 1 83 ? 0.266 -17.263 -13.262 1.00 91.06 83 LYS A C 1
ATOM 646 O O . LYS A 1 83 ? 0.229 -17.859 -14.333 1.00 91.06 83 LYS A O 1
ATOM 651 N N . GLY A 1 84 ? 1.393 -17.126 -12.559 1.00 93.31 84 GLY A N 1
ATOM 652 C CA . GLY A 1 84 ? 2.687 -17.692 -12.964 1.00 93.31 84 GLY A CA 1
ATOM 653 C C . GLY A 1 84 ? 3.468 -16.854 -13.982 1.00 93.31 84 GLY A C 1
ATOM 654 O O . GLY A 1 84 ? 4.579 -17.227 -14.350 1.00 93.31 84 GLY A O 1
ATOM 655 N N . ILE A 1 85 ? 2.933 -15.713 -14.422 1.00 94.88 85 ILE A N 1
ATOM 656 C CA . ILE A 1 85 ? 3.618 -14.816 -15.356 1.00 94.88 85 ILE A CA 1
ATOM 657 C C . ILE A 1 85 ? 4.568 -13.896 -14.580 1.00 94.88 85 ILE A C 1
ATOM 659 O O . ILE A 1 85 ? 4.179 -13.277 -13.586 1.00 94.88 85 ILE A O 1
ATOM 663 N N . ARG A 1 86 ? 5.813 -13.799 -15.057 1.00 95.31 86 ARG A N 1
ATOM 664 C CA . ARG A 1 86 ? 6.832 -12.872 -14.540 1.00 95.31 86 ARG A CA 1
ATOM 665 C C . ARG A 1 86 ? 6.562 -11.454 -15.022 1.00 95.31 86 ARG A C 1
ATOM 667 O O . ARG A 1 86 ? 6.233 -11.266 -16.189 1.00 95.31 86 ARG A O 1
ATOM 674 N N . THR A 1 87 ? 6.739 -10.471 -14.149 1.00 94.69 87 THR A N 1
ATOM 675 C CA . THR A 1 87 ? 6.612 -9.046 -14.483 1.00 94.69 87 THR A CA 1
ATOM 676 C C . THR A 1 87 ? 7.986 -8.401 -14.654 1.00 94.69 87 THR A C 1
ATOM 678 O O . THR A 1 87 ? 8.999 -8.942 -14.209 1.00 94.69 87 THR A O 1
ATOM 681 N N . MET A 1 88 ? 8.030 -7.240 -15.305 1.00 94.62 88 MET A N 1
ATOM 682 C CA . MET A 1 88 ? 9.193 -6.358 -15.260 1.00 94.62 88 MET A CA 1
ATOM 683 C C . MET A 1 88 ? 9.214 -5.664 -13.902 1.00 94.62 88 MET A C 1
ATOM 685 O O . MET A 1 88 ? 8.206 -5.066 -13.526 1.00 94.62 88 MET A O 1
ATOM 689 N N . ARG A 1 89 ? 10.343 -5.722 -13.198 1.00 93.88 89 ARG A N 1
ATOM 690 C CA . ARG A 1 89 ? 10.626 -4.966 -11.978 1.00 93.88 89 ARG A CA 1
ATOM 691 C C . ARG A 1 89 ? 11.678 -3.916 -12.272 1.00 93.88 89 ARG A C 1
ATOM 693 O O . ARG A 1 89 ? 12.710 -4.242 -12.842 1.00 93.88 89 ARG A O 1
ATOM 700 N N . MET A 1 90 ? 11.444 -2.684 -11.852 1.00 91.88 90 MET A N 1
ATOM 701 C CA . MET A 1 90 ? 12.432 -1.608 -11.944 1.00 91.88 90 MET A CA 1
ATOM 702 C C . MET A 1 90 ? 12.233 -0.603 -10.812 1.00 91.88 90 MET A C 1
ATOM 704 O O . MET A 1 90 ? 11.135 -0.557 -10.246 1.00 91.88 90 MET A O 1
ATOM 708 N N . PRO A 1 91 ? 13.254 0.196 -10.465 1.00 89.69 91 PRO A N 1
ATOM 709 C CA . PRO A 1 91 ? 13.092 1.298 -9.526 1.00 89.69 91 PRO A CA 1
ATOM 710 C C . PRO A 1 91 ? 11.997 2.262 -9.999 1.00 89.69 91 PRO A C 1
ATOM 712 O O . PRO A 1 91 ? 11.951 2.628 -11.172 1.00 89.69 91 PRO A O 1
ATOM 715 N N . ALA A 1 92 ? 11.114 2.672 -9.092 1.00 85.81 92 ALA A N 1
ATOM 716 C CA . ALA A 1 92 ? 10.123 3.702 -9.378 1.00 85.81 92 ALA A CA 1
ATOM 717 C C . ALA A 1 92 ? 10.672 5.078 -9.012 1.00 85.81 92 ALA A C 1
ATOM 719 O O . ALA A 1 92 ? 11.435 5.229 -8.053 1.00 85.81 92 ALA A O 1
ATOM 720 N N . THR A 1 93 ? 10.185 6.102 -9.704 1.00 77.38 93 THR A N 1
ATOM 721 C CA . THR A 1 93 ? 10.432 7.480 -9.280 1.00 77.38 93 THR A CA 1
ATOM 722 C C . THR A 1 93 ? 9.496 7.822 -8.113 1.00 77.38 93 THR A C 1
ATOM 724 O O . THR A 1 93 ? 8.288 7.605 -8.234 1.00 77.38 93 THR A O 1
ATOM 727 N N . PRO A 1 94 ? 10.004 8.364 -6.990 1.00 71.19 94 PRO A N 1
ATOM 728 C CA . PRO A 1 94 ? 9.163 8.790 -5.878 1.00 71.19 94 PRO A CA 1
ATOM 729 C C . PRO A 1 94 ? 8.081 9.774 -6.327 1.00 71.19 94 PRO A C 1
ATOM 731 O O . PRO A 1 94 ? 8.327 10.684 -7.123 1.00 71.19 94 PRO A O 1
ATOM 734 N N . THR A 1 95 ? 6.873 9.608 -5.797 1.00 68.56 95 THR A N 1
ATOM 735 C CA . THR A 1 95 ? 5.784 10.562 -6.008 1.00 68.56 95 THR A CA 1
ATOM 736 C C . THR A 1 95 ? 6.061 11.882 -5.291 1.00 68.56 95 THR A C 1
ATOM 738 O O . THR A 1 95 ? 6.816 11.933 -4.324 1.00 68.56 95 THR A O 1
ATOM 741 N N . TRP A 1 96 ? 5.382 12.953 -5.718 1.00 64.38 96 TRP A N 1
ATOM 742 C CA . TRP A 1 96 ? 5.483 14.284 -5.098 1.00 64.38 96 TRP A CA 1
ATOM 743 C C . TRP A 1 96 ? 5.143 14.293 -3.599 1.00 64.38 96 TRP A C 1
ATOM 745 O O . TRP A 1 96 ? 5.610 15.160 -2.869 1.00 64.38 96 TRP A O 1
ATOM 755 N N . MET A 1 97 ? 4.330 13.338 -3.140 1.00 69.69 97 MET A N 1
ATOM 756 C CA . MET A 1 97 ? 3.875 13.246 -1.758 1.00 69.69 97 MET A CA 1
ATOM 757 C C .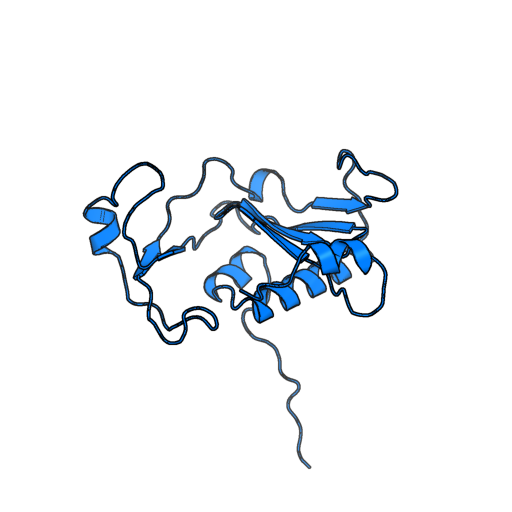 MET A 1 97 ? 4.670 12.160 -1.030 1.00 69.69 97 MET A C 1
ATOM 759 O O . MET A 1 97 ? 4.483 10.973 -1.299 1.00 69.69 97 MET A O 1
ATOM 763 N N . ASN A 1 98 ? 5.580 12.568 -0.140 1.00 79.12 98 ASN A N 1
ATOM 764 C CA . ASN A 1 98 ? 6.357 11.646 0.684 1.00 79.12 98 ASN A CA 1
ATOM 765 C C . ASN A 1 98 ? 5.607 11.378 2.002 1.00 79.12 98 ASN A C 1
ATOM 767 O O . ASN A 1 98 ? 5.456 12.303 2.806 1.00 79.12 98 ASN A O 1
ATOM 771 N N . PRO A 1 99 ? 5.155 10.137 2.263 1.00 79.81 99 PRO A N 1
ATOM 772 C CA . PRO A 1 99 ? 4.334 9.829 3.431 1.00 79.81 99 PRO A CA 1
ATOM 773 C C . PRO A 1 99 ? 5.071 10.045 4.758 1.00 79.81 99 PRO A C 1
ATOM 775 O O . PRO A 1 99 ? 4.423 10.280 5.776 1.00 79.81 99 PRO A O 1
ATOM 778 N N . TRP A 1 100 ? 6.410 10.025 4.756 1.00 82.06 100 TRP A N 1
ATOM 779 C CA . TRP A 1 100 ? 7.223 10.316 5.940 1.00 82.06 100 TRP A CA 1
ATOM 780 C C . TRP A 1 100 ? 6.919 11.699 6.534 1.00 82.06 100 TRP A C 1
ATOM 782 O O . TRP A 1 100 ? 6.879 11.845 7.751 1.00 82.06 100 TRP A O 1
ATOM 792 N N . GLN A 1 101 ? 6.623 12.700 5.693 1.00 84.00 101 GLN A N 1
ATOM 793 C CA . GLN A 1 101 ? 6.346 14.072 6.144 1.00 84.00 101 GLN A CA 1
ATOM 794 C C . GLN A 1 101 ? 5.079 14.185 7.000 1.00 84.00 101 GLN A C 1
ATOM 796 O O . GLN A 1 101 ? 4.985 15.069 7.846 1.00 84.00 101 GLN A O 1
ATOM 801 N N . HIS A 1 102 ? 4.114 13.291 6.785 1.00 84.69 102 HIS A N 1
ATOM 802 C CA . HIS A 1 102 ? 2.854 13.260 7.528 1.00 84.69 102 HIS A CA 1
ATOM 803 C C . HIS A 1 102 ? 2.866 12.237 8.670 1.00 84.69 102 HIS A C 1
ATOM 805 O O . HIS A 1 102 ? 1.950 12.220 9.487 1.00 84.69 102 HIS A O 1
ATOM 811 N N . GLY A 1 103 ? 3.900 11.393 8.738 1.00 88.12 103 GLY A N 1
ATOM 812 C CA . GLY A 1 103 ? 4.020 10.343 9.737 1.00 88.12 103 GLY A CA 1
ATOM 813 C C . GLY A 1 103 ? 2.945 9.261 9.619 1.00 88.12 103 GLY A C 1
ATOM 814 O O . GLY A 1 103 ? 2.316 9.068 8.575 1.00 88.12 103 GLY A O 1
ATOM 815 N N . THR A 1 104 ? 2.784 8.519 10.712 1.00 92.44 104 THR A N 1
ATOM 816 C CA . THR A 1 104 ? 1.73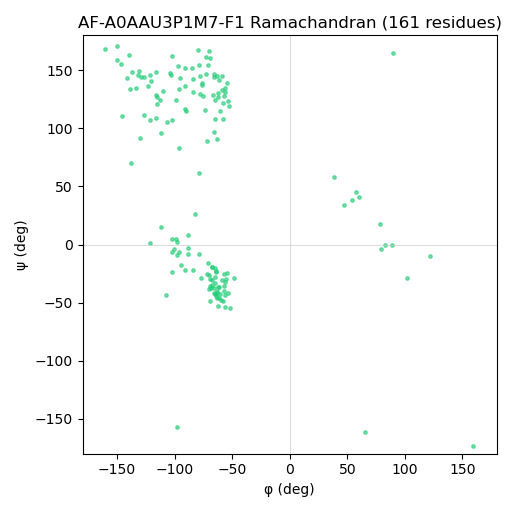4 7.507 10.873 1.00 92.44 104 THR A CA 1
ATOM 817 C C . THR A 1 104 ? 0.505 8.150 11.504 1.00 92.44 104 THR A C 1
ATOM 819 O O . THR A 1 104 ? 0.639 8.922 12.451 1.00 92.44 104 THR A O 1
ATOM 822 N N . LEU A 1 105 ? -0.677 7.832 10.977 1.00 94.88 105 LEU A N 1
ATOM 823 C CA . LEU A 1 105 ? -1.953 8.389 11.422 1.00 94.88 105 LEU A CA 1
ATOM 824 C C . LEU A 1 105 ? -2.931 7.262 11.761 1.00 94.88 105 LEU A C 1
ATOM 826 O O . LEU A 1 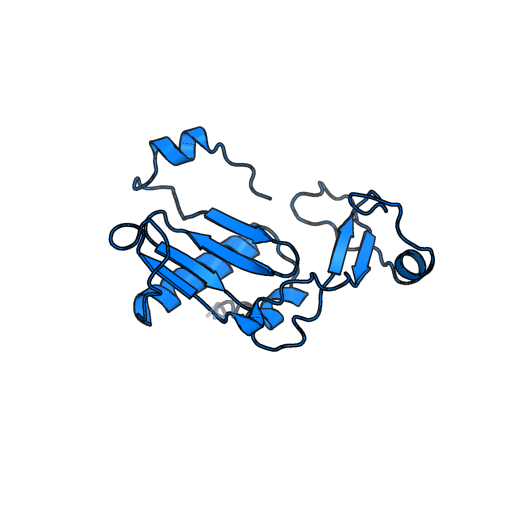105 ? -2.962 6.226 11.093 1.00 94.88 105 LEU A O 1
ATOM 830 N N . LEU A 1 106 ? -3.748 7.487 12.782 1.00 96.62 106 LEU A N 1
ATOM 831 C CA . LEU A 1 106 ? -4.818 6.598 13.214 1.00 96.62 106 LEU A CA 1
ATOM 832 C C . LEU A 1 106 ? -6.071 7.445 13.439 1.00 96.62 106 LEU A C 1
ATOM 834 O O . LEU A 1 106 ? -5.980 8.490 14.068 1.00 96.62 106 LEU A O 1
ATOM 838 N N . PHE A 1 107 ? -7.222 7.001 12.951 1.00 96.44 107 PHE A N 1
ATOM 839 C CA . PHE A 1 107 ? -8.505 7.690 13.112 1.00 96.44 107 PHE A CA 1
ATOM 840 C C . PHE A 1 107 ? -9.580 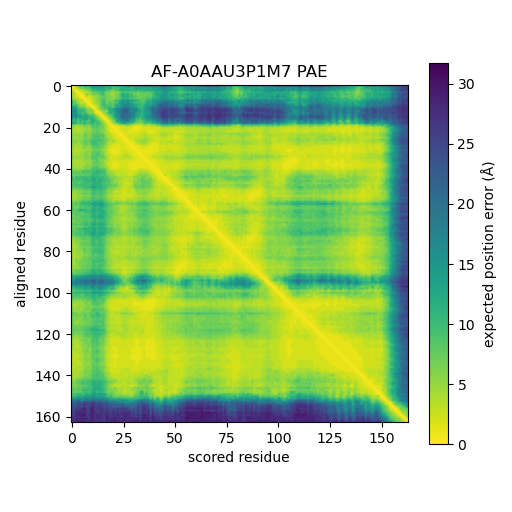6.706 13.576 1.00 96.44 107 PHE A C 1
ATOM 842 O O . PHE A 1 107 ? -9.556 5.543 13.166 1.00 96.44 107 PHE A O 1
ATOM 849 N N . ASP A 1 108 ? -10.522 7.176 14.396 1.00 94.81 108 ASP A N 1
ATOM 850 C CA . ASP A 1 108 ? -11.737 6.449 14.790 1.00 94.81 108 ASP A CA 1
ATOM 851 C C . ASP A 1 108 ? -12.937 7.064 14.066 1.00 94.81 108 ASP A C 1
ATOM 853 O O . ASP A 1 108 ? -13.385 8.148 14.424 1.00 94.81 108 ASP A O 1
ATOM 857 N N . LEU A 1 109 ? -13.457 6.385 13.046 1.00 92.44 109 LEU A N 1
ATOM 858 C CA . LEU A 1 109 ? -14.522 6.891 12.178 1.00 92.44 109 LEU A CA 1
ATOM 859 C C . LEU A 1 109 ? -15.869 7.052 12.892 1.00 92.44 109 LEU A C 1
ATOM 861 O O . LEU A 1 109 ? -16.712 7.794 12.394 1.00 92.44 109 LEU A O 1
ATOM 865 N N . ASP A 1 110 ? -16.080 6.392 14.036 1.00 92.25 110 ASP A N 1
ATOM 866 C CA . ASP A 1 110 ? -17.310 6.572 14.820 1.00 92.25 110 ASP A CA 1
ATOM 867 C C . ASP A 1 110 ? -17.362 7.979 15.438 1.00 92.25 110 ASP A C 1
ATOM 869 O O . ASP A 1 110 ? -18.424 8.598 15.505 1.00 92.25 110 ASP A O 1
ATOM 873 N N . ASN A 1 111 ? -16.207 8.485 15.881 1.00 91.88 111 ASN A N 1
ATOM 874 C CA . ASN A 1 111 ? -16.078 9.776 16.562 1.00 91.88 111 ASN A CA 1
ATOM 875 C C . ASN A 1 111 ? -15.528 10.884 15.649 1.00 91.88 111 ASN A C 1
ATOM 877 O O . ASN A 1 111 ? -15.771 12.063 15.898 1.00 91.88 111 ASN A O 1
ATOM 881 N N . ASP A 1 112 ? -14.802 10.510 14.598 1.00 94.50 112 ASP A N 1
ATOM 882 C CA . ASP A 1 112 ? -14.158 11.389 13.625 1.00 94.50 112 ASP A CA 1
ATOM 883 C C . ASP A 1 112 ? -14.339 10.838 12.194 1.00 94.50 112 ASP A C 1
ATOM 885 O O . ASP A 1 112 ? -13.393 10.360 11.556 1.00 94.50 112 ASP A O 1
ATOM 889 N N . PRO A 1 113 ? -15.571 10.880 11.651 1.00 92.38 113 PRO A N 1
ATOM 890 C CA . PRO A 1 113 ? -15.850 10.387 10.303 1.00 92.38 113 PRO A CA 1
ATOM 891 C C . PRO A 1 113 ? -15.137 11.199 9.208 1.00 92.38 113 PRO A C 1
ATOM 893 O O . PRO A 1 113 ? -14.973 10.703 8.091 1.00 92.38 113 PRO A O 1
ATOM 896 N N . ALA A 1 114 ? -14.723 12.434 9.511 1.00 94.25 114 ALA A N 1
ATOM 897 C CA . ALA A 1 114 ? -14.028 13.330 8.589 1.00 94.25 114 ALA A CA 1
ATOM 898 C C . ALA A 1 114 ? -12.496 13.160 8.601 1.00 94.25 114 ALA A C 1
ATOM 900 O O . ALA A 1 114 ? -11.837 13.691 7.708 1.00 94.25 114 ALA A O 1
ATOM 901 N N . GLN A 1 115 ? -11.941 12.375 9.535 1.00 93.88 115 GLN A N 1
ATOM 902 C CA . GLN A 1 115 ? -10.498 12.135 9.690 1.00 93.88 115 GLN A CA 1
ATOM 903 C C . GLN A 1 115 ? -9.709 13.427 9.970 1.00 93.88 115 GLN A C 1
ATOM 905 O O . GLN A 1 115 ? -8.624 13.648 9.426 1.00 93.88 115 GLN A O 1
ATOM 910 N N . GLU A 1 116 ? -10.260 14.307 10.805 1.00 94.88 116 GLU A N 1
ATOM 911 C CA . GLU A 1 116 ? -9.660 15.599 11.161 1.00 94.88 116 GLU A CA 1
ATOM 912 C C . GLU A 1 116 ? -8.771 15.519 12.412 1.00 94.88 116 GLU A C 1
ATOM 914 O O . GLU A 1 116 ? -7.874 16.348 12.605 1.00 94.88 116 GLU A O 1
ATOM 919 N N . HIS A 1 117 ? -8.976 14.511 13.260 1.00 94.88 117 HIS A N 1
ATOM 920 C CA . HIS A 1 117 ? -8.391 14.413 14.592 1.00 94.88 117 HIS A CA 1
ATOM 921 C C . HIS A 1 117 ? -7.723 13.047 14.821 1.00 94.88 117 HIS A C 1
ATOM 923 O O . HIS A 1 117 ? -8.359 12.112 15.312 1.00 94.88 117 HIS A O 1
ATOM 929 N N . PRO A 1 118 ? -6.409 12.922 14.532 1.00 94.38 118 PRO A N 1
ATOM 930 C CA . PRO A 1 118 ? -5.683 11.677 14.748 1.00 94.38 118 PRO A CA 1
ATOM 931 C C . PRO A 1 118 ? -5.755 11.194 16.205 1.00 94.38 118 PRO A C 1
ATOM 933 O O . PRO A 1 118 ? -5.407 11.920 17.141 1.00 94.38 118 PRO A O 1
ATOM 936 N N . LEU A 1 119 ? -6.154 9.938 16.381 1.00 94.50 119 LEU A N 1
ATOM 937 C CA . LEU A 1 119 ? -6.188 9.218 17.645 1.00 94.50 119 LEU A CA 1
ATOM 938 C C . LEU A 1 119 ? -4.772 8.791 18.058 1.00 94.50 119 LEU A C 1
ATOM 940 O O . LEU A 1 119 ? -4.000 8.277 17.250 1.00 94.50 119 LEU A O 1
ATOM 944 N N . ARG A 1 120 ? -4.450 8.958 19.344 1.00 94.19 120 ARG A N 1
ATOM 945 C CA . ARG A 1 120 ? -3.239 8.411 19.970 1.00 94.19 120 ARG A CA 1
ATOM 946 C C . ARG A 1 120 ? -3.637 7.326 20.960 1.00 94.19 120 ARG A C 1
ATOM 948 O O . ARG A 1 120 ? -4.001 7.638 22.089 1.00 94.19 120 ARG A O 1
ATOM 955 N N . ASP A 1 121 ? -3.591 6.082 20.504 1.00 94.75 121 ASP A N 1
ATOM 956 C CA . ASP A 1 121 ? -3.865 4.902 21.318 1.00 94.75 121 ASP A CA 1
ATOM 957 C C . ASP A 1 121 ? -2.977 3.736 20.870 1.00 94.75 121 ASP A C 1
ATOM 959 O O . ASP A 1 121 ? -3.153 3.190 19.777 1.00 94.75 121 ASP A O 1
ATOM 963 N N . ASP A 1 122 ? -2.018 3.369 21.718 1.00 93.56 122 ASP A N 1
ATOM 964 C CA . ASP A 1 122 ? -0.990 2.374 21.402 1.00 93.56 122 ASP A CA 1
ATOM 965 C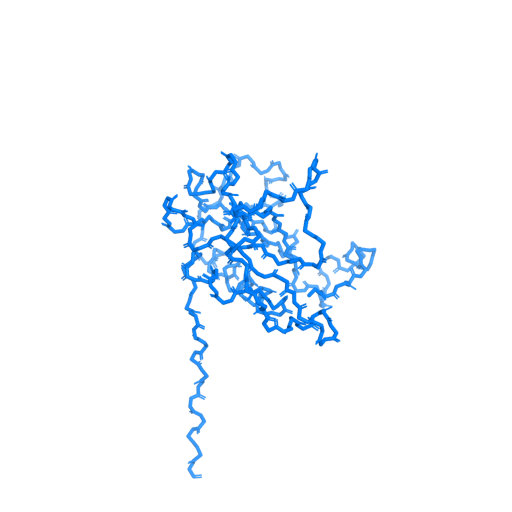 C . ASP A 1 122 ? -1.587 0.973 21.194 1.00 93.56 122 ASP A C 1
ATOM 967 O O . ASP A 1 122 ? -1.096 0.196 20.369 1.00 93.56 122 ASP A O 1
ATOM 971 N N . GLU A 1 123 ? -2.663 0.638 21.916 1.00 94.69 123 GLU A N 1
ATOM 972 C CA . GLU A 1 123 ? -3.325 -0.663 21.799 1.00 94.69 123 GLU A CA 1
ATOM 973 C C . GLU A 1 123 ? -4.030 -0.796 20.444 1.00 94.69 123 GLU A C 1
ATOM 975 O O . GLU A 1 123 ? -3.826 -1.779 19.715 1.00 94.69 123 GLU A O 1
ATOM 980 N N . THR A 1 124 ? -4.808 0.219 20.056 1.00 93.81 124 THR A N 1
ATOM 981 C CA . THR A 1 124 ? -5.458 0.251 18.743 1.00 93.81 124 THR A CA 1
ATOM 982 C C . THR A 1 124 ? -4.440 0.343 17.616 1.00 93.81 124 THR A C 1
ATOM 984 O O . THR A 1 124 ? -4.588 -0.377 16.623 1.00 93.81 124 THR A O 1
ATOM 987 N N . GLU A 1 125 ? -3.385 1.151 17.754 1.00 94.75 125 GLU A N 1
ATOM 988 C CA . GLU A 1 125 ? -2.320 1.210 16.754 1.00 94.75 125 GLU A CA 1
ATOM 989 C C . GLU A 1 125 ? -1.681 -0.168 16.551 1.00 94.75 125 GLU A C 1
ATOM 991 O O . GLU A 1 125 ? -1.586 -0.632 15.413 1.00 94.75 125 GLU A O 1
ATOM 996 N N . LEU A 1 126 ? -1.304 -0.871 17.624 1.00 92.88 126 LEU A N 1
ATOM 997 C CA . LEU A 1 126 ? -0.691 -2.195 17.518 1.00 92.88 126 LEU A CA 1
ATOM 998 C C . LEU A 1 126 ? -1.622 -3.202 16.828 1.00 92.88 126 LEU A C 1
ATOM 1000 O O . LEU A 1 126 ? -1.185 -3.963 15.958 1.00 92.88 126 LEU A O 1
ATOM 1004 N N . ARG A 1 127 ? -2.912 -3.196 17.175 1.00 93.81 127 ARG A N 1
ATOM 1005 C CA . ARG A 1 127 ? -3.924 -4.062 16.553 1.00 93.81 127 ARG A CA 1
ATOM 1006 C C . ARG A 1 127 ? -4.068 -3.778 15.056 1.00 93.81 127 ARG A C 1
ATOM 1008 O O . ARG A 1 127 ? -4.074 -4.708 14.244 1.00 93.81 127 ARG A O 1
ATOM 1015 N N . MET A 1 128 ? -4.143 -2.505 14.674 1.00 94.50 128 MET A N 1
ATOM 1016 C CA . MET A 1 128 ? -4.264 -2.085 13.276 1.00 94.50 128 MET A CA 1
ATOM 1017 C C . MET A 1 128 ? -2.982 -2.347 12.479 1.00 94.50 128 MET A C 1
ATOM 1019 O O . MET A 1 128 ? -3.045 -2.779 11.327 1.00 94.50 128 MET A O 1
ATOM 1023 N N . LEU A 1 129 ? -1.815 -2.195 13.104 1.00 93.31 129 LEU A N 1
ATOM 1024 C CA . LEU A 1 129 ? -0.514 -2.535 12.533 1.00 93.31 129 LEU A CA 1
ATOM 1025 C C . LEU A 1 129 ? -0.399 -4.041 12.240 1.00 93.31 129 LEU A C 1
ATOM 1027 O O . LEU A 1 129 ? 0.083 -4.439 11.175 1.00 93.31 129 LEU A O 1
ATOM 1031 N N . GLN A 1 130 ? -0.876 -4.898 13.146 1.00 92.12 130 GLN A N 1
ATOM 1032 C CA . GLN A 1 130 ? -0.934 -6.349 12.927 1.00 92.12 130 GLN A CA 1
ATOM 1033 C C . GLN A 1 130 ? -1.888 -6.715 11.784 1.00 92.12 130 GLN A C 1
ATOM 1035 O O . GLN A 1 130 ? -1.553 -7.557 10.941 1.00 92.12 130 GLN A O 1
ATOM 1040 N N . LEU A 1 131 ? -3.054 -6.065 11.732 1.00 92.31 131 LEU A N 1
ATOM 1041 C CA . LEU A 1 131 ? -4.017 -6.224 10.649 1.00 92.31 131 LEU A CA 1
ATOM 1042 C C . LEU A 1 131 ? -3.397 -5.831 9.296 1.00 92.31 131 LEU A C 1
ATOM 1044 O O . LEU A 1 131 ? -3.473 -6.607 8.339 1.00 92.31 131 LEU A O 1
ATOM 1048 N N . LEU A 1 132 ? -2.722 -4.682 9.233 1.00 93.00 132 LEU A N 1
ATOM 1049 C CA . LEU A 1 132 ?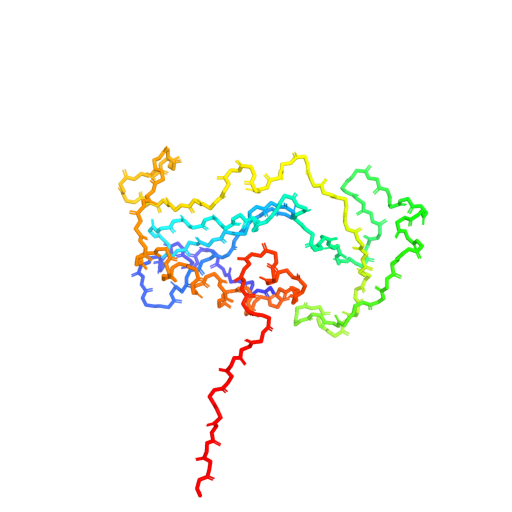 -2.004 -4.201 8.055 1.00 93.00 132 LEU A CA 1
ATOM 1050 C C . LEU A 1 132 ? -0.962 -5.225 7.582 1.00 93.00 132 LEU A C 1
ATOM 1052 O O . LEU A 1 132 ? -1.005 -5.671 6.433 1.00 93.00 132 LEU A O 1
ATOM 1056 N N . ALA A 1 133 ? -0.077 -5.667 8.481 1.00 91.62 133 ALA A N 1
ATOM 1057 C CA . ALA A 1 133 ? 0.961 -6.649 8.173 1.00 91.62 133 ALA A CA 1
ATOM 1058 C C . ALA A 1 133 ? 0.382 -7.951 7.607 1.00 91.62 133 ALA A C 1
ATOM 1060 O O . ALA A 1 133 ? 0.918 -8.515 6.648 1.00 91.62 133 ALA A O 1
ATOM 1061 N N . ARG A 1 134 ? -0.713 -8.447 8.195 1.00 90.12 134 ARG A N 1
ATOM 1062 C CA . ARG A 1 134 ? -1.413 -9.642 7.712 1.00 90.12 134 ARG A CA 1
ATOM 1063 C C . ARG A 1 134 ? -1.952 -9.418 6.299 1.00 90.12 134 ARG A C 1
ATOM 1065 O O . ARG A 1 134 ? -1.613 -10.193 5.407 1.00 90.12 134 ARG A O 1
ATOM 1072 N N . ARG A 1 135 ? -2.706 -8.339 6.063 1.00 89.94 135 ARG A N 1
ATOM 1073 C CA . ARG A 1 135 ? -3.304 -8.040 4.748 1.00 89.94 135 ARG A CA 1
ATOM 1074 C C . ARG A 1 135 ? -2.275 -7.824 3.646 1.00 89.94 135 ARG A C 1
ATOM 1076 O O . ARG A 1 135 ? -2.492 -8.262 2.516 1.00 89.94 135 ARG A O 1
ATOM 1083 N N . MET A 1 136 ? -1.143 -7.207 3.965 1.00 90.69 136 MET A N 1
ATOM 1084 C CA . MET A 1 136 ? -0.039 -7.055 3.022 1.00 90.69 136 MET A CA 1
ATOM 1085 C C . MET A 1 136 ? 0.560 -8.402 2.614 1.00 90.69 136 MET A C 1
ATOM 1087 O O . MET A 1 136 ? 0.779 -8.634 1.426 1.00 90.69 136 MET A O 1
ATOM 1091 N N . ARG A 1 137 ? 0.785 -9.312 3.573 1.00 88.88 137 ARG A N 1
ATOM 1092 C CA . ARG A 1 137 ? 1.292 -10.664 3.279 1.00 88.88 137 ARG A CA 1
ATOM 1093 C C . ARG A 1 137 ? 0.311 -11.455 2.428 1.00 88.88 137 ARG A C 1
ATOM 1095 O O . ARG A 1 137 ? 0.710 -12.045 1.434 1.00 88.88 137 ARG A O 1
ATOM 1102 N N . GLU A 1 138 ? -0.971 -11.433 2.777 1.00 88.31 138 GLU A N 1
ATOM 1103 C CA . GLU A 1 138 ? -2.000 -12.127 1.997 1.00 88.31 138 GLU A CA 1
ATOM 1104 C C . GLU A 1 138 ? -2.214 -11.510 0.601 1.00 88.31 138 GLU A C 1
ATOM 1106 O O . GLU A 1 138 ? -2.796 -12.141 -0.279 1.00 88.31 138 GLU A O 1
ATOM 1111 N N . SER A 1 139 ? -1.795 -10.259 0.396 1.00 88.69 139 SER A N 1
ATOM 1112 C CA . SER A 1 139 ? -1.819 -9.594 -0.911 1.00 88.69 139 SER A CA 1
ATOM 1113 C C . SER A 1 139 ? -0.555 -9.836 -1.730 1.00 88.69 139 SER A C 1
ATOM 1115 O O . SER A 1 139 ? -0.514 -9.396 -2.880 1.00 88.69 139 SER A O 1
ATOM 1117 N N . ASP A 1 140 ? 0.419 -10.555 -1.162 1.00 88.75 140 ASP A N 1
ATOM 1118 C CA . ASP A 1 140 ? 1.741 -10.808 -1.731 1.00 88.75 140 ASP A CA 1
ATOM 1119 C C . ASP A 1 140 ? 2.496 -9.509 -2.046 1.00 88.75 140 ASP A C 1
ATOM 1121 O O . ASP A 1 140 ? 3.041 -9.305 -3.129 1.00 88.75 140 ASP A O 1
ATOM 1125 N N . ALA A 1 141 ? 2.457 -8.574 -1.087 1.00 89.12 141 ALA A N 1
ATOM 1126 C CA . ALA A 1 141 ? 3.206 -7.330 -1.176 1.00 89.12 141 ALA A CA 1
ATOM 1127 C C . ALA A 1 141 ? 4.723 -7.616 -1.238 1.00 89.12 141 ALA A C 1
ATOM 1129 O O . ALA A 1 141 ? 5.207 -8.487 -0.504 1.00 89.12 141 ALA A O 1
ATOM 1130 N N . PRO A 1 142 ? 5.501 -6.866 -2.043 1.00 88.38 142 PRO A N 1
ATOM 1131 C CA . PRO A 1 142 ? 6.936 -7.092 -2.165 1.00 88.38 142 PRO A CA 1
ATOM 1132 C C . PRO A 1 142 ? 7.654 -7.023 -0.813 1.00 88.38 142 PRO A C 1
ATOM 1134 O O . PRO A 1 142 ? 7.507 -6.058 -0.057 1.00 88.38 142 PRO A O 1
ATOM 1137 N N . ARG A 1 143 ? 8.488 -8.032 -0.524 1.00 85.50 143 ARG A N 1
ATOM 1138 C CA . ARG A 1 143 ? 9.256 -8.123 0.734 1.00 85.50 143 ARG A CA 1
ATOM 1139 C C . ARG A 1 143 ? 10.126 -6.895 0.988 1.00 85.50 143 ARG A C 1
ATOM 1141 O O . ARG A 1 143 ? 10.289 -6.504 2.141 1.00 85.50 143 ARG A O 1
ATOM 1148 N N . SER A 1 144 ? 10.628 -6.280 -0.084 1.00 83.81 144 SER A N 1
ATOM 1149 C CA . SER A 1 144 ? 11.438 -5.061 -0.056 1.00 83.81 144 SER A CA 1
ATOM 1150 C C . SER A 1 144 ? 10.760 -3.911 0.697 1.00 83.81 144 SER A C 1
ATOM 1152 O O . SER A 1 144 ? 11.450 -3.058 1.244 1.00 83.81 144 SER A O 1
ATOM 1154 N N . ARG A 1 145 ? 9.422 -3.902 0.795 1.00 85.38 145 ARG A N 1
ATOM 1155 C CA . ARG A 1 145 ? 8.679 -2.798 1.421 1.00 85.38 145 ARG A CA 1
ATOM 1156 C C . ARG A 1 145 ? 8.344 -2.997 2.880 1.00 85.38 145 ARG A C 1
ATOM 1158 O O . ARG A 1 145 ? 8.112 -2.020 3.576 1.00 85.38 145 ARG A O 1
ATOM 1165 N N . PHE A 1 146 ? 8.398 -4.228 3.382 1.00 84.12 146 PHE A N 1
ATOM 1166 C CA . PHE A 1 146 ? 8.165 -4.476 4.805 1.00 84.12 146 PHE A CA 1
ATOM 1167 C C . PHE A 1 146 ? 9.138 -3.664 5.677 1.00 84.12 146 PHE A C 1
ATOM 1169 O O . PHE A 1 146 ? 8.697 -3.052 6.645 1.00 84.12 146 PHE A O 1
ATOM 1176 N N . GLY A 1 147 ? 10.411 -3.551 5.272 1.00 82.69 147 GLY A N 1
ATOM 1177 C CA . GLY A 1 147 ? 11.402 -2.709 5.954 1.00 82.69 147 GLY A CA 1
ATOM 1178 C C . GLY A 1 147 ? 11.068 -1.212 5.937 1.00 82.69 147 GLY A C 1
ATOM 1179 O O . GLY A 1 147 ? 11.189 -0.564 6.971 1.00 82.69 147 GLY A O 1
ATOM 1180 N N . VAL A 1 148 ? 10.554 -0.693 4.814 1.00 80.69 148 VAL A N 1
ATOM 1181 C CA . VAL A 1 148 ? 10.152 0.724 4.649 1.00 80.69 148 VAL A CA 1
ATOM 1182 C C . VAL A 1 148 ? 9.076 1.138 5.653 1.00 80.69 148 VAL A C 1
ATOM 1184 O O . VAL A 1 148 ? 9.028 2.287 6.077 1.00 80.69 148 VAL A O 1
ATOM 1187 N N . TRP A 1 149 ? 8.224 0.203 6.069 1.00 79.88 149 TRP A N 1
ATOM 1188 C CA . TRP A 1 149 ? 7.169 0.453 7.054 1.00 79.88 149 TRP A CA 1
ATOM 1189 C C . TRP A 1 149 ? 7.513 -0.059 8.462 1.00 79.88 149 TRP A C 1
ATOM 1191 O O . TRP A 1 149 ? 6.690 0.043 9.375 1.00 79.88 149 TRP A O 1
ATOM 1201 N N . GLY A 1 150 ? 8.731 -0.572 8.667 1.00 80.12 150 GLY A N 1
ATOM 1202 C CA . GLY A 1 150 ? 9.219 -1.050 9.963 1.00 80.12 150 GLY A CA 1
ATOM 1203 C C . GLY A 1 150 ? 8.713 -2.439 10.363 1.00 80.12 150 GLY A C 1
ATOM 1204 O O . GLY A 1 150 ? 8.772 -2.799 11.536 1.00 80.12 150 GLY A O 1
ATOM 1205 N N . PHE A 1 151 ? 8.208 -3.232 9.418 1.00 78.94 151 PHE A N 1
ATOM 1206 C CA . PHE A 1 151 ? 7.839 -4.622 9.665 1.00 78.94 151 PHE A CA 1
ATOM 1207 C C . PHE A 1 151 ? 9.055 -5.551 9.550 1.00 78.94 151 PHE A C 1
ATOM 1209 O O . PHE A 1 151 ? 9.861 -5.401 8.627 1.00 78.94 151 PHE A O 1
ATOM 1216 N N . PRO A 1 152 ? 9.163 -6.588 10.402 1.00 67.19 152 PRO A N 1
ATOM 1217 C CA . PRO A 1 152 ? 10.174 -7.618 10.220 1.00 67.19 152 PRO A CA 1
ATOM 1218 C C . PRO A 1 152 ? 9.940 -8.348 8.891 1.00 67.19 152 PRO A C 1
ATOM 1220 O O . PRO A 1 152 ? 8.831 -8.803 8.592 1.00 67.19 152 PRO A O 1
ATOM 1223 N N . SER A 1 153 ? 11.000 -8.472 8.093 1.00 55.66 153 SER A N 1
ATOM 1224 C CA . SER A 1 153 ? 10.987 -9.145 6.787 1.00 55.66 153 SER A CA 1
ATOM 1225 C C . SER A 1 153 ? 10.839 -10.669 6.897 1.00 55.66 153 SER A C 1
ATOM 1227 O O . SER A 1 153 ? 10.473 -11.330 5.923 1.00 55.66 153 SER A O 1
ATOM 1229 N N . THR A 1 154 ? 11.069 -11.235 8.086 1.00 52.38 154 THR A N 1
ATOM 1230 C CA . THR A 1 154 ? 10.925 -12.658 8.400 1.00 52.38 154 THR A CA 1
ATOM 1231 C C . THR A 1 154 ? 9.831 -12.878 9.445 1.00 52.38 154 THR A C 1
ATOM 1233 O O . THR A 1 154 ? 9.804 -12.262 10.509 1.00 52.38 154 THR A O 1
ATOM 1236 N N . VAL A 1 155 ? 8.901 -13.792 9.150 1.00 51.59 155 VAL A N 1
ATOM 1237 C CA . VAL A 1 155 ? 8.008 -14.345 10.173 1.00 51.59 155 VAL A CA 1
ATOM 1238 C C . VAL A 1 155 ? 8.854 -15.297 11.008 1.00 51.59 155 VAL A C 1
ATOM 1240 O O . VAL A 1 155 ? 9.323 -16.310 10.488 1.00 51.59 155 VAL A O 1
ATOM 1243 N N . ASN A 1 156 ? 9.039 -14.998 12.292 1.00 39.31 156 ASN A N 1
ATOM 1244 C CA . ASN A 1 156 ? 9.476 -16.002 13.256 1.00 39.31 156 ASN A CA 1
ATOM 1245 C C . ASN A 1 156 ? 8.367 -17.066 13.311 1.00 39.31 156 ASN A C 1
ATOM 1247 O O . ASN A 1 156 ? 7.385 -16.920 14.036 1.00 39.31 156 ASN A O 1
ATOM 1251 N N . ARG A 1 157 ? 8.458 -18.110 12.476 1.00 37.28 157 ARG A N 1
ATOM 1252 C CA . ARG A 1 157 ? 7.641 -19.309 12.680 1.00 37.28 157 ARG A CA 1
ATOM 1253 C C . ARG A 1 157 ? 8.072 -19.872 14.034 1.00 37.28 157 ARG A C 1
ATOM 1255 O O . ARG A 1 157 ? 9.279 -20.063 14.213 1.00 37.28 157 ARG A O 1
ATOM 1262 N N . PRO A 1 158 ? 7.153 -20.132 14.980 1.00 35.94 158 PRO A N 1
ATOM 1263 C CA . PRO A 1 158 ? 7.527 -20.868 16.174 1.00 35.94 158 PRO A CA 1
ATOM 1264 C C . PRO A 1 158 ? 8.180 -22.170 15.710 1.00 35.94 158 PRO A C 1
ATOM 1266 O O . PRO A 1 158 ? 7.619 -22.899 14.887 1.00 35.94 158 PRO A O 1
ATOM 1269 N N . ARG A 1 159 ? 9.421 -22.400 16.156 1.00 36.62 159 ARG A N 1
ATOM 1270 C CA . ARG A 1 159 ? 10.106 -23.672 15.948 1.00 36.62 159 ARG A CA 1
ATOM 1271 C C . ARG A 1 159 ? 9.212 -24.720 16.584 1.00 36.62 159 ARG A C 1
ATOM 1273 O O . ARG A 1 159 ? 9.090 -24.752 17.802 1.00 36.62 159 ARG A O 1
ATOM 1280 N N . ASN A 1 160 ? 8.556 -25.520 15.753 1.00 39.34 160 ASN A N 1
ATOM 1281 C CA . ASN A 1 160 ? 7.863 -26.699 16.224 1.00 39.34 160 ASN A CA 1
ATOM 1282 C C . ASN A 1 160 ? 8.963 -27.630 16.743 1.00 39.34 160 ASN A C 1
ATOM 1284 O O . ASN A 1 160 ? 9.678 -28.253 15.959 1.00 39.34 160 ASN A O 1
ATOM 1288 N N . THR A 1 161 ? 9.201 -27.609 18.052 1.00 46.31 161 THR A N 1
ATOM 1289 C CA . THR A 1 161 ? 10.047 -28.588 18.722 1.00 46.31 161 THR A CA 1
ATOM 1290 C C . THR A 1 161 ? 9.258 -29.884 18.740 1.00 46.31 161 THR A C 1
ATOM 1292 O O . THR A 1 161 ? 8.468 -30.125 19.649 1.00 46.31 161 THR A O 1
ATOM 1295 N N . SER A 1 162 ? 9.425 -30.682 17.691 1.00 45.78 162 SER A N 1
ATOM 1296 C CA . SER A 1 162 ? 9.073 -32.093 17.730 1.00 45.78 162 SER A CA 1
ATOM 1297 C C . SER A 1 162 ? 10.008 -32.758 18.742 1.00 45.78 162 SER A C 1
ATOM 1299 O O . SER A 1 162 ? 11.215 -32.827 18.503 1.00 45.78 162 SER A O 1
ATOM 1301 N N . SER A 1 163 ? 9.458 -33.134 19.897 1.00 48.66 163 SER A N 1
ATOM 1302 C CA . SER A 1 163 ? 10.034 -34.164 20.768 1.00 48.66 163 SER A CA 1
ATOM 1303 C C . SER A 1 163 ? 9.868 -35.542 20.142 1.00 48.66 163 SER A C 1
ATOM 1305 O O . SER A 1 163 ? 8.892 -35.718 19.376 1.00 48.66 163 SER A O 1
#

Solvent-accessible surface area (backbone atoms only — not comparable to full-atom values): 9881 Å² total; per-residue (Å²): 90,80,88,72,65,62,72,59,44,72,75,36,65,93,40,96,88,59,88,50,52,80,51,71,49,90,67,40,35,54,28,31,30,66,85,48,40,42,36,34,43,17,33,74,47,88,79,58,56,73,44,67,44,78,39,92,61,77,52,53,100,88,43,68,59,53,72,75,58,69,70,64,50,41,82,36,79,48,46,89,67,48,80,75,44,62,31,43,29,29,80,45,82,80,50,96,57,58,26,38,83,71,39,66,46,31,30,46,38,87,87,34,74,82,67,82,63,72,53,90,49,72,69,61,47,52,53,48,51,52,50,38,55,50,52,40,58,76,40,58,55,65,67,70,43,33,56,32,60,68,40,76,80,64,82,83,68,80,79,80,78,79,126

Foldseek 3Di:
DPDDDCVVVVVQLVHPPQLWDWD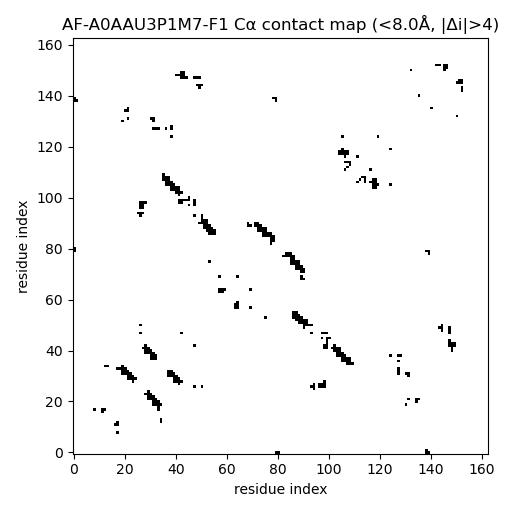DDQLAWTWIDSNFKIKTFAFPDQVLDDRKDWAPAQADPVGGHDVVQVVAWDWDQDFPPNVRDTTTIGGDDHDPDHNVVVHIFMDGCVVCVPSPDGDDDPVVNVVRVVSSVVVCVVRRPDLRNCVRRPHPSDDPDPPPPDD